Protein AF-A0A7Y2HJR8-F1 (afdb_monomer_lite)

Secondary structure (DSSP, 8-state):
---------HHHHHHHHHHHHHTT--HHHHHHHHHS--THHHHHHHHHHHHHHHHHHHHTT------HHHHHHHHHHTT-

Structure (mmCIF, N/CA/C/O backbone):
data_AF-A0A7Y2HJR8-F1
#
_entry.id   AF-A0A7Y2HJR8-F1
#
loop_
_atom_site.group_PDB
_atom_site.id
_atom_site.type_symbol
_atom_site.label_atom_id
_atom_site.label_alt_id
_atom_site.label_comp_id
_atom_site.label_asym_id
_atom_site.label_entity_id
_atom_site.label_seq_id
_atom_site.pdbx_PDB_ins_code
_atom_site.Cartn_x
_atom_site.Cartn_y
_atom_site.Cartn_z
_atom_site.occupancy
_atom_site.B_iso_or_equiv
_atom_site.auth_seq_id
_atom_site.auth_comp_id
_atom_site.auth_asym_id
_atom_site.auth_atom_id
_atom_site.pdbx_PDB_model_num
ATOM 1 N N . MET A 1 1 ? -8.196 -7.176 -24.726 1.00 51.91 1 MET A N 1
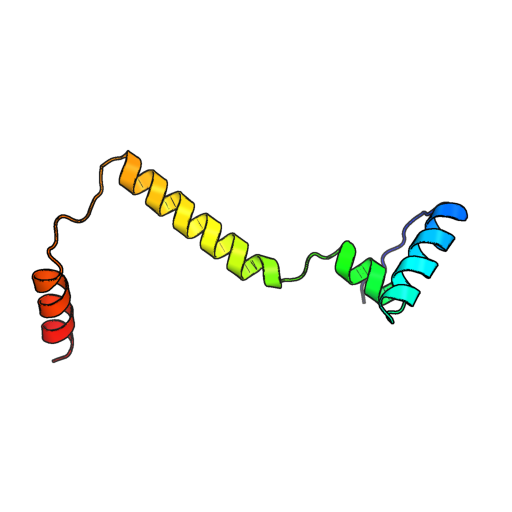ATOM 2 C CA . MET A 1 1 ? -6.826 -7.321 -24.186 1.00 51.91 1 MET A CA 1
ATOM 3 C C . MET A 1 1 ? -6.157 -5.955 -24.212 1.00 51.91 1 MET A C 1
ATOM 5 O O . MET A 1 1 ? -5.981 -5.416 -25.297 1.00 51.91 1 MET A O 1
ATOM 9 N N . SER A 1 2 ? -5.872 -5.365 -23.049 1.00 76.25 2 SER A N 1
ATOM 10 C CA . SER A 1 2 ? -5.229 -4.044 -22.963 1.00 76.25 2 SER A CA 1
ATOM 11 C C . SER A 1 2 ? -3.722 -4.179 -23.203 1.00 76.25 2 SER A C 1
ATOM 13 O O . SER A 1 2 ? -3.088 -5.068 -22.634 1.00 76.25 2 SER A O 1
ATOM 15 N N . ARG A 1 3 ? -3.151 -3.342 -24.074 1.00 78.94 3 ARG A N 1
ATOM 16 C CA . ARG A 1 3 ? -1.714 -3.318 -24.383 1.00 78.94 3 ARG A CA 1
ATOM 17 C C . ARG A 1 3 ? -1.114 -2.041 -23.806 1.00 78.94 3 ARG A C 1
ATOM 19 O O . ARG A 1 3 ? -1.484 -0.954 -24.233 1.00 78.94 3 ARG A O 1
ATOM 26 N N . LEU A 1 4 ? -0.187 -2.191 -22.864 1.00 79.50 4 LEU A N 1
ATOM 27 C CA . LEU A 1 4 ? 0.565 -1.087 -22.273 1.00 79.50 4 LEU A CA 1
ATOM 28 C C . LEU A 1 4 ? 1.905 -0.937 -23.004 1.00 79.50 4 LEU A C 1
ATOM 30 O O . LEU A 1 4 ? 2.666 -1.900 -23.098 1.00 79.50 4 LEU A O 1
ATOM 34 N N . THR A 1 5 ? 2.187 0.258 -23.518 1.00 85.38 5 THR A N 1
ATOM 35 C CA . THR A 1 5 ? 3.484 0.606 -24.116 1.00 85.38 5 THR A CA 1
ATOM 36 C C . THR A 1 5 ? 4.209 1.541 -23.157 1.00 85.38 5 THR A C 1
ATOM 38 O O . THR A 1 5 ? 3.620 2.517 -22.702 1.00 85.38 5 THR A O 1
ATOM 41 N N . ILE A 1 6 ? 5.466 1.237 -22.838 1.00 83.81 6 ILE A N 1
ATOM 42 C CA . ILE A 1 6 ? 6.282 2.014 -21.901 1.00 83.81 6 ILE A CA 1
ATOM 43 C C . ILE A 1 6 ? 7.590 2.345 -22.605 1.00 83.81 6 ILE A C 1
ATOM 45 O O . ILE A 1 6 ? 8.274 1.445 -23.097 1.00 83.81 6 ILE A O 1
ATOM 49 N N . GLU A 1 7 ? 7.943 3.623 -22.643 1.00 89.56 7 GLU A N 1
ATOM 50 C CA . GLU A 1 7 ? 9.247 4.052 -23.130 1.00 89.56 7 GLU A CA 1
ATOM 51 C C . GLU A 1 7 ? 10.280 3.924 -22.011 1.00 89.56 7 GLU A C 1
ATOM 53 O O . GLU A 1 7 ? 10.113 4.456 -20.913 1.00 89.56 7 GLU A O 1
ATOM 58 N N . VAL A 1 8 ? 11.355 3.191 -22.287 1.00 89.44 8 VAL A N 1
ATOM 59 C CA . VAL A 1 8 ? 12.469 2.993 -21.361 1.00 89.44 8 VAL A CA 1
ATOM 60 C C . VAL A 1 8 ? 13.780 3.185 -22.102 1.00 89.44 8 VAL A C 1
ATOM 62 O O . VAL A 1 8 ? 13.935 2.778 -23.253 1.00 89.44 8 VAL A O 1
ATOM 65 N N . THR A 1 9 ? 14.761 3.776 -21.431 1.00 95.31 9 THR A N 1
ATOM 66 C CA . THR A 1 9 ? 16.127 3.826 -21.961 1.00 95.31 9 THR A CA 1
ATOM 67 C C . THR A 1 9 ? 16.741 2.417 -21.995 1.00 95.31 9 THR A C 1
ATOM 69 O O . THR A 1 9 ? 16.362 1.560 -21.186 1.00 95.31 9 THR A O 1
ATOM 72 N N . PRO A 1 10 ? 17.749 2.155 -22.850 1.00 92.31 10 PRO A N 1
ATOM 73 C CA . PRO A 1 10 ? 18.421 0.852 -22.894 1.00 92.31 1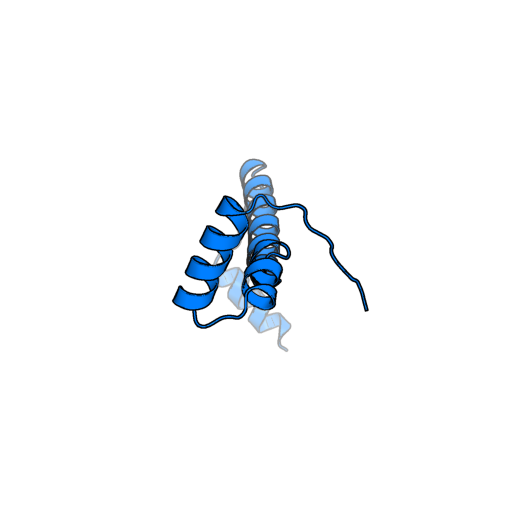0 PRO A CA 1
ATOM 74 C C . PRO A 1 10 ? 18.977 0.409 -21.531 1.00 92.31 10 PRO A C 1
ATOM 76 O O . PRO A 1 10 ? 18.862 -0.757 -21.155 1.00 92.31 10 PRO A O 1
ATOM 79 N N . LYS A 1 11 ? 19.510 1.360 -20.750 1.00 93.75 11 LYS A N 1
ATOM 80 C CA . LYS A 1 11 ? 20.022 1.113 -19.396 1.00 93.75 11 LYS A CA 1
ATOM 81 C C . LYS A 1 11 ? 18.906 0.722 -18.423 1.00 93.75 11 LYS A C 1
ATOM 83 O O . LYS A 1 11 ? 19.064 -0.233 -17.668 1.00 93.75 11 LYS A O 1
ATOM 88 N N . GLN A 1 12 ? 17.761 1.406 -18.464 1.00 91.00 12 GLN A N 1
ATOM 89 C CA . GLN A 1 12 ? 16.598 1.047 -17.642 1.00 91.00 12 GLN A CA 1
ATOM 90 C C . GLN A 1 12 ? 16.053 -0.334 -18.011 1.00 91.00 12 GLN A C 1
ATOM 92 O O . GLN A 1 12 ? 15.781 -1.130 -17.116 1.00 91.00 12 GLN A O 1
ATOM 97 N N . HIS A 1 13 ? 15.962 -0.657 -19.303 1.00 91.50 13 HIS A N 1
ATOM 98 C CA . HIS A 1 13 ? 15.541 -1.986 -19.746 1.00 91.50 13 HIS A CA 1
ATOM 99 C C . HIS A 1 13 ? 16.472 -3.085 -19.214 1.00 91.50 13 HIS A C 1
ATOM 101 O O . HIS A 1 13 ? 15.998 -4.101 -18.707 1.00 91.50 13 HIS A O 1
ATOM 107 N N . GLN A 1 14 ? 17.791 -2.865 -19.254 1.00 92.69 14 GLN A N 1
ATOM 108 C CA . GLN A 1 14 ? 18.765 -3.808 -18.700 1.00 92.69 14 GLN A CA 1
ATOM 109 C C . GLN A 1 14 ? 18.587 -3.994 -17.188 1.00 92.69 14 GLN A C 1
ATOM 111 O O . GLN A 1 14 ? 18.584 -5.125 -16.712 1.00 92.69 14 GLN A O 1
ATOM 116 N N . HIS A 1 15 ? 18.376 -2.909 -16.441 1.00 90.81 15 HIS A N 1
ATOM 117 C CA . HIS A 1 15 ? 18.127 -2.976 -14.999 1.00 90.81 15 HIS A CA 1
ATOM 118 C C . HIS A 1 15 ? 16.838 -3.745 -14.672 1.00 90.81 15 HIS A C 1
ATOM 120 O O . HIS A 1 15 ? 16.854 -4.633 -13.821 1.00 90.81 15 HIS A O 1
ATOM 126 N N . ILE A 1 16 ? 15.736 -3.446 -15.368 1.00 89.94 16 ILE A N 1
ATOM 127 C CA . ILE A 1 16 ? 14.446 -4.130 -15.187 1.00 89.94 16 ILE A CA 1
ATOM 128 C C . ILE A 1 16 ? 14.587 -5.620 -15.504 1.00 89.94 16 ILE A C 1
ATOM 130 O O . ILE A 1 16 ? 14.100 -6.459 -14.751 1.00 89.94 16 ILE A O 1
ATOM 134 N N . LYS A 1 17 ? 15.300 -5.964 -16.582 1.00 91.94 17 LYS A N 1
ATOM 135 C CA . LYS A 1 17 ? 15.555 -7.355 -16.967 1.00 91.94 17 LYS A CA 1
ATOM 136 C C . LYS A 1 17 ? 16.327 -8.119 -15.895 1.00 91.94 17 LYS A C 1
ATOM 138 O O . LYS A 1 17 ? 15.949 -9.242 -15.574 1.00 91.94 17 LYS A O 1
ATOM 143 N N . SER A 1 18 ? 17.367 -7.514 -15.326 1.00 93.25 18 SER A N 1
ATOM 144 C CA . SER A 1 18 ? 18.135 -8.120 -14.234 1.00 93.25 18 SER A CA 1
ATOM 145 C C . SER A 1 18 ? 17.278 -8.339 -12.988 1.00 93.25 18 SER A C 1
ATOM 147 O O . SER A 1 18 ? 17.336 -9.406 -12.383 1.00 93.25 18 SER A O 1
ATOM 149 N N . LEU A 1 19 ? 16.449 -7.357 -12.624 1.00 89.62 19 LEU A N 1
ATOM 150 C CA . LEU A 1 19 ? 15.559 -7.447 -11.464 1.00 89.62 19 LEU A CA 1
ATOM 151 C C . LEU A 1 19 ? 14.467 -8.507 -11.646 1.00 89.62 19 LEU A C 1
ATOM 153 O O . LEU A 1 19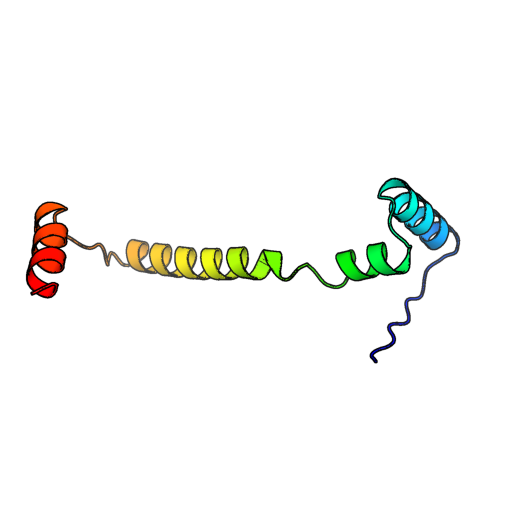 ? 14.195 -9.264 -10.716 1.00 89.62 19 LEU A O 1
ATOM 157 N N . ALA A 1 20 ? 13.877 -8.592 -12.838 1.00 90.00 20 ALA A N 1
ATOM 158 C CA . ALA A 1 20 ? 12.895 -9.618 -13.173 1.00 90.00 20 ALA A CA 1
ATOM 159 C C . ALA A 1 20 ? 13.516 -11.023 -13.092 1.00 90.00 20 ALA A C 1
ATOM 161 O O . ALA A 1 20 ? 12.980 -11.896 -12.412 1.00 90.00 20 ALA A O 1
ATOM 162 N N . ALA A 1 21 ? 14.705 -11.206 -13.681 1.00 91.31 21 ALA A N 1
ATOM 163 C CA . ALA A 1 21 ? 15.442 -12.467 -13.625 1.00 91.31 21 ALA A CA 1
ATOM 164 C C . ALA A 1 21 ? 15.812 -12.871 -12.189 1.00 91.31 21 ALA A C 1
ATOM 166 O O . ALA A 1 21 ? 15.677 -14.037 -11.832 1.00 91.31 21 ALA A O 1
ATOM 167 N N . PHE A 1 22 ? 16.217 -11.914 -11.347 1.00 90.19 22 PHE A N 1
ATOM 168 C CA . PHE A 1 22 ? 16.512 -12.165 -9.933 1.00 90.19 22 PHE A CA 1
ATOM 169 C C . PHE A 1 22 ? 15.287 -12.663 -9.152 1.00 90.19 22 PHE A C 1
ATOM 171 O O . PHE A 1 22 ? 15.420 -13.500 -8.265 1.00 90.19 22 PHE A O 1
ATOM 178 N N . ARG A 1 23 ? 14.086 -12.186 -9.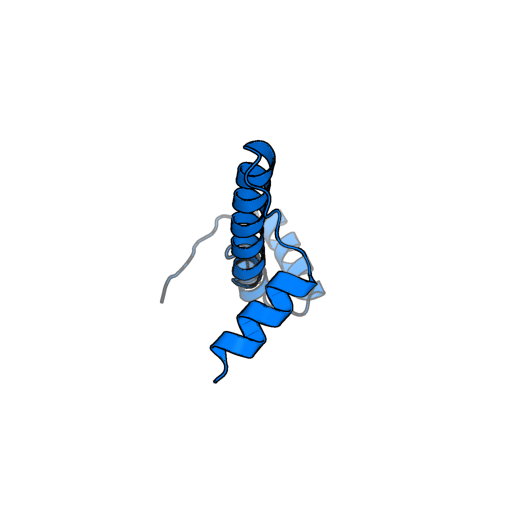498 1.00 84.81 23 ARG A N 1
ATOM 179 C CA . ARG A 1 23 ? 12.824 -12.661 -8.910 1.00 84.81 23 ARG A CA 1
ATOM 180 C C . ARG A 1 23 ? 12.283 -13.938 -9.562 1.00 84.81 23 ARG A C 1
ATOM 182 O O . ARG A 1 23 ? 11.217 -14.395 -9.166 1.00 84.81 23 ARG A O 1
ATOM 189 N N . GLY A 1 24 ? 12.973 -14.496 -10.562 1.00 89.88 24 GLY A N 1
ATOM 190 C CA . GLY A 1 24 ? 12.492 -15.646 -11.334 1.00 89.88 24 GLY A CA 1
ATOM 191 C C . GLY A 1 24 ? 11.248 -15.348 -12.180 1.00 89.88 24 GLY A C 1
ATOM 192 O O . GLY A 1 24 ? 10.560 -16.274 -12.595 1.00 89.88 24 GLY A O 1
ATOM 193 N N . GLN A 1 25 ? 10.948 -14.069 -12.424 1.00 88.69 25 GLN A N 1
ATOM 194 C CA . GLN A 1 25 ? 9.768 -13.607 -13.155 1.00 88.69 25 GLN A CA 1
ATOM 195 C C . GLN A 1 25 ? 10.160 -13.103 -14.544 1.00 88.69 25 GLN A C 1
ATOM 197 O O . GLN A 1 25 ? 11.274 -12.624 -14.779 1.00 88.69 25 GLN A O 1
ATOM 202 N N . THR A 1 26 ? 9.229 -13.156 -15.492 1.00 89.06 26 THR A N 1
ATOM 203 C CA . THR A 1 26 ? 9.424 -12.497 -16.786 1.00 89.06 26 THR A CA 1
ATOM 204 C C . THR A 1 26 ? 9.375 -10.975 -16.625 1.00 89.06 26 THR A C 1
ATOM 206 O O . THR A 1 26 ? 8.744 -10.446 -15.711 1.00 89.06 26 THR A O 1
ATOM 209 N N . ILE A 1 27 ? 9.993 -10.231 -17.553 1.00 86.38 27 ILE A N 1
ATOM 210 C CA . ILE A 1 27 ? 9.911 -8.755 -17.573 1.00 86.38 27 ILE A CA 1
ATOM 211 C C . ILE A 1 27 ? 8.448 -8.293 -17.558 1.00 86.38 27 ILE A C 1
ATOM 213 O O . ILE A 1 27 ? 8.115 -7.322 -16.887 1.00 86.38 27 ILE A O 1
ATOM 217 N N . LYS A 1 28 ? 7.569 -9.010 -18.268 1.00 85.88 28 LYS A N 1
ATOM 218 C CA . LYS A 1 28 ? 6.137 -8.715 -18.325 1.00 85.88 28 LYS A CA 1
ATOM 219 C C . LYS A 1 28 ? 5.495 -8.793 -16.938 1.00 85.88 28 LYS A C 1
ATOM 221 O O . LYS A 1 28 ? 4.843 -7.841 -16.532 1.00 85.88 28 LYS A O 1
ATOM 226 N N . GLU A 1 29 ? 5.685 -9.893 -16.217 1.00 83.06 29 GLU A N 1
ATOM 227 C CA . GLU A 1 29 ? 5.110 -10.100 -14.876 1.00 83.06 29 GLU A CA 1
ATOM 228 C C . GLU A 1 29 ? 5.697 -9.129 -13.850 1.00 83.06 29 GLU A C 1
ATOM 230 O O . GLU A 1 29 ? 4.970 -8.545 -13.045 1.00 83.06 29 GLU A O 1
ATOM 235 N N . TYR A 1 30 ? 7.006 -8.892 -13.924 1.00 86.44 30 TYR A N 1
ATOM 236 C CA . TYR A 1 30 ? 7.693 -7.955 -13.043 1.00 86.44 30 TYR A CA 1
ATOM 237 C C . TYR A 1 30 ? 7.192 -6.515 -13.223 1.00 86.44 30 TYR A C 1
ATOM 239 O O . TYR A 1 30 ? 6.977 -5.793 -12.254 1.00 86.44 30 TYR A O 1
ATOM 247 N N . VAL A 1 31 ? 6.986 -6.086 -14.470 1.00 86.12 31 VAL A N 1
ATOM 248 C CA . VAL A 1 31 ? 6.475 -4.745 -14.774 1.00 86.12 31 VAL A CA 1
ATOM 249 C C . VAL A 1 31 ? 4.992 -4.629 -14.417 1.00 86.12 31 VAL A C 1
ATOM 251 O O . VAL A 1 31 ? 4.592 -3.623 -13.837 1.00 86.12 31 VAL A O 1
ATOM 254 N N . LEU A 1 32 ? 4.180 -5.652 -14.704 1.00 83.62 32 LEU A N 1
ATOM 255 C CA . LEU A 1 32 ? 2.752 -5.644 -14.376 1.00 83.62 32 LEU A CA 1
ATOM 256 C C . LEU A 1 32 ? 2.504 -5.583 -12.865 1.00 83.62 32 LEU A C 1
ATOM 258 O O . LEU A 1 32 ? 1.751 -4.716 -12.442 1.00 83.62 32 LEU A O 1
ATOM 262 N N . SER A 1 33 ? 3.190 -6.404 -12.065 1.00 77.88 33 SER A N 1
ATOM 263 C CA . SER A 1 33 ? 3.070 -6.391 -10.592 1.00 77.88 33 SER A CA 1
ATOM 264 C C . SER A 1 33 ? 3.554 -5.091 -9.943 1.00 77.88 33 SER A C 1
ATOM 266 O O . SER A 1 33 ? 3.244 -4.804 -8.790 1.00 77.88 33 SER A O 1
ATOM 268 N N . ARG A 1 34 ? 4.349 -4.288 -10.662 1.00 78.00 34 ARG A N 1
ATOM 269 C CA . ARG A 1 34 ? 4.829 -2.994 -10.166 1.00 78.00 34 ARG A CA 1
ATOM 270 C C . ARG A 1 34 ? 3.946 -1.821 -10.581 1.00 78.00 34 ARG A C 1
ATOM 272 O O . ARG A 1 34 ? 3.885 -0.842 -9.843 1.00 78.00 34 ARG A O 1
ATOM 279 N N . ILE A 1 35 ? 3.326 -1.888 -11.759 1.00 79.69 35 ILE A N 1
ATOM 280 C CA . ILE A 1 35 ? 2.458 -0.827 -12.300 1.00 79.69 35 ILE A CA 1
ATOM 281 C C . ILE A 1 35 ? 1.033 -0.965 -11.773 1.00 79.69 35 ILE A C 1
ATOM 283 O O . ILE A 1 35 ? 0.390 0.039 -11.476 1.00 79.69 35 ILE A O 1
ATOM 287 N N . PHE A 1 36 ? 0.557 -2.198 -11.649 1.00 72.50 36 PHE A N 1
ATOM 288 C CA . PHE A 1 36 ? -0.703 -2.513 -11.006 1.00 72.50 36 PHE A CA 1
ATOM 289 C C . PHE A 1 36 ? -0.356 -2.994 -9.595 1.00 72.50 36 PHE A C 1
ATOM 291 O O . PHE A 1 36 ? 0.129 -4.117 -9.467 1.00 72.50 36 PHE A O 1
ATOM 298 N N . PRO A 1 37 ? -0.484 -2.142 -8.557 1.00 61.72 37 PRO A N 1
ATOM 299 C CA . PRO A 1 37 ? -0.348 -2.617 -7.186 1.00 61.72 37 PRO A CA 1
ATOM 300 C C . PRO A 1 37 ? -1.357 -3.747 -6.983 1.00 61.72 37 PRO A C 1
ATOM 302 O O . PRO A 1 37 ? -2.495 -3.626 -7.443 1.00 61.72 37 PRO A O 1
ATOM 305 N N . ASP A 1 38 ? -0.917 -4.841 -6.362 1.00 59.53 38 ASP A N 1
ATOM 306 C CA . ASP A 1 38 ? -1.782 -5.981 -6.077 1.00 59.53 38 ASP A CA 1
ATOM 307 C C . ASP A 1 38 ? -3.056 -5.512 -5.364 1.00 59.53 38 ASP A C 1
ATOM 309 O O . ASP A 1 38 ? -3.026 -4.635 -4.494 1.00 59.53 38 ASP A O 1
ATOM 313 N N . ASP A 1 39 ? -4.178 -6.148 -5.700 1.00 57.91 39 ASP A N 1
ATOM 314 C CA . ASP A 1 39 ? -5.437 -6.013 -4.958 1.00 57.91 39 ASP A CA 1
ATOM 315 C C . ASP A 1 39 ? -5.281 -6.434 -3.479 1.00 57.91 39 ASP A C 1
ATOM 317 O O . ASP A 1 39 ? -6.171 -6.195 -2.669 1.00 57.91 39 ASP A O 1
ATOM 321 N N . GLU A 1 40 ? -4.135 -7.005 -3.084 1.00 57.22 40 GLU A N 1
ATOM 322 C CA . GLU A 1 40 ? -3.764 -7.241 -1.683 1.00 57.22 40 GLU A CA 1
ATOM 323 C C . GLU A 1 40 ? -3.779 -5.953 -0.840 1.00 57.22 40 GLU A C 1
ATOM 325 O O . GLU A 1 40 ? -4.126 -5.988 0.343 1.00 57.22 40 GLU A O 1
ATOM 330 N N . ASP A 1 41 ? -3.516 -4.790 -1.444 1.00 64.44 41 ASP A N 1
ATOM 331 C CA . ASP A 1 41 ? -3.637 -3.503 -0.752 1.00 64.44 41 ASP A CA 1
ATOM 332 C C . ASP A 1 41 ? -5.097 -3.085 -0.523 1.00 64.44 41 ASP A C 1
ATOM 334 O O . ASP A 1 41 ? -5.343 -2.123 0.206 1.00 64.44 41 ASP A O 1
ATOM 338 N N . HIS A 1 42 ? -6.081 -3.757 -1.128 1.00 69.31 42 HIS A N 1
ATOM 339 C CA . HIS A 1 42 ? -7.495 -3.432 -0.943 1.00 69.31 42 HIS A CA 1
ATOM 340 C C . HIS A 1 42 ? -7.923 -3.654 0.507 1.00 69.31 42 HIS A C 1
ATOM 342 O O . HIS A 1 42 ? -8.446 -2.736 1.135 1.00 69.31 42 HIS A O 1
ATOM 348 N N . ALA A 1 43 ? -7.623 -4.829 1.071 1.00 75.75 43 ALA A N 1
ATOM 349 C CA . ALA A 1 43 ? -7.937 -5.142 2.466 1.00 75.75 43 ALA A CA 1
ATOM 350 C C . ALA A 1 43 ? -7.249 -4.161 3.429 1.00 75.75 43 ALA A C 1
ATOM 352 O O . ALA A 1 43 ? -7.846 -3.699 4.401 1.00 75.75 43 ALA A O 1
ATOM 353 N N . TYR A 1 44 ? -6.006 -3.777 3.125 1.00 77.38 44 TYR A N 1
ATOM 354 C CA . TYR A 1 44 ? -5.271 -2.799 3.921 1.00 77.38 44 TYR A CA 1
ATOM 355 C C . TYR A 1 44 ? -5.842 -1.377 3.796 1.00 77.38 44 TYR A C 1
ATOM 357 O O . TYR A 1 44 ? -5.937 -0.655 4.791 1.00 77.38 44 TYR A O 1
ATOM 365 N N . LYS A 1 45 ? -6.270 -0.965 2.597 1.00 81.62 45 LYS A N 1
ATOM 366 C CA . LYS A 1 45 ? -6.940 0.325 2.360 1.00 81.62 45 LYS A CA 1
ATOM 367 C C . LYS A 1 45 ? -8.295 0.396 3.055 1.00 81.62 45 LYS A C 1
ATOM 369 O O . LYS A 1 45 ? -8.588 1.413 3.678 1.00 81.62 45 LYS A O 1
ATOM 374 N N . GLU A 1 46 ? -9.086 -0.667 2.981 1.00 83.25 46 GLU A N 1
ATOM 375 C CA . GLU A 1 46 ? -10.392 -0.769 3.634 1.00 83.25 46 GLU A CA 1
ATOM 376 C C . GLU A 1 46 ? -10.247 -0.737 5.158 1.00 83.25 46 GLU A C 1
ATOM 378 O O . GLU A 1 46 ? -10.896 0.065 5.832 1.00 83.25 46 GLU A O 1
ATOM 383 N N . PHE A 1 47 ? -9.295 -1.500 5.699 1.00 85.00 47 PHE A N 1
ATOM 384 C CA . PHE A 1 47 ? -8.945 -1.444 7.115 1.00 85.00 47 PHE A CA 1
ATOM 385 C C . PHE A 1 47 ? -8.508 -0.039 7.545 1.00 85.00 47 PHE A C 1
ATOM 387 O O . PHE A 1 47 ? -8.961 0.474 8.571 1.00 85.00 47 PHE A O 1
ATOM 394 N N . LYS A 1 48 ? -7.659 0.621 6.750 1.00 87.88 48 LYS A N 1
ATOM 395 C CA . LYS A 1 48 ? -7.202 1.984 7.035 1.00 87.88 48 LYS A CA 1
ATOM 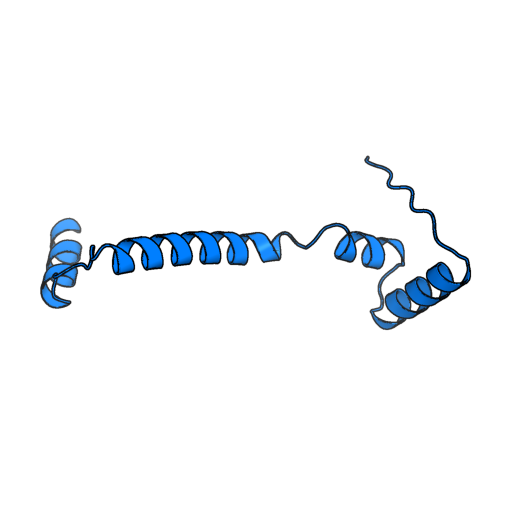396 C C . LYS A 1 48 ? -8.360 2.982 7.033 1.00 87.88 48 LYS A C 1
ATOM 398 O O . LYS A 1 48 ? -8.398 3.845 7.906 1.00 87.88 48 LYS A O 1
ATOM 403 N N . ALA A 1 49 ? -9.303 2.858 6.100 1.00 89.75 49 ALA A N 1
ATOM 404 C CA . ALA A 1 49 ? -10.502 3.693 6.060 1.00 89.75 49 ALA A CA 1
ATOM 405 C C . ALA A 1 49 ? -11.385 3.478 7.301 1.00 89.75 49 ALA A C 1
ATOM 407 O O . ALA A 1 49 ? -11.782 4.446 7.948 1.00 89.75 49 ALA A O 1
ATOM 408 N N . PHE A 1 50 ? -11.614 2.220 7.690 1.00 91.00 50 PHE A N 1
ATOM 409 C CA . PHE A 1 50 ? -12.371 1.873 8.893 1.00 91.00 50 PHE A CA 1
ATOM 410 C C . PHE A 1 50 ? -11.728 2.428 10.174 1.00 91.00 50 PHE A C 1
ATOM 412 O O . PHE A 1 50 ? -12.406 3.039 11.000 1.00 91.00 50 PHE A O 1
ATOM 419 N N . MET A 1 51 ? -10.409 2.279 10.329 1.00 89.50 51 MET A N 1
ATOM 420 C CA . MET A 1 51 ? -9.674 2.832 11.472 1.00 89.50 51 MET A CA 1
ATOM 421 C C . MET A 1 51 ? -9.724 4.359 11.516 1.00 89.50 51 MET A C 1
ATOM 423 O O . MET A 1 51 ? -9.861 4.930 12.594 1.00 89.50 51 MET A O 1
ATOM 427 N N . HIS A 1 52 ? -9.638 5.028 10.366 1.00 90.00 52 HIS A N 1
ATOM 428 C CA . HIS A 1 52 ? -9.687 6.487 10.313 1.00 90.00 52 HIS A CA 1
ATOM 429 C C . HIS A 1 52 ? -11.042 7.032 10.783 1.00 90.00 52 HIS A C 1
ATOM 431 O O . HIS A 1 52 ? -11.075 7.979 11.565 1.00 90.00 52 HIS A O 1
ATOM 437 N N . ASN A 1 53 ? -12.144 6.383 10.389 1.00 88.12 53 ASN A N 1
ATOM 438 C CA . ASN A 1 53 ? -13.481 6.728 10.878 1.00 88.12 53 ASN A CA 1
ATOM 439 C C . ASN A 1 53 ? -13.589 6.560 12.398 1.00 88.12 53 ASN A C 1
ATOM 441 O O . ASN A 1 53 ? -14.029 7.479 13.079 1.00 88.12 53 ASN A O 1
ATOM 445 N N . ARG A 1 54 ? -13.099 5.441 12.948 1.00 85.44 54 ARG A N 1
ATOM 446 C CA . ARG A 1 54 ? -13.127 5.199 14.401 1.00 85.44 54 ARG A CA 1
ATOM 447 C C . ARG A 1 54 ? -12.296 6.197 15.201 1.00 85.44 54 ARG A C 1
ATOM 449 O O . ARG A 1 54 ? -12.687 6.569 16.301 1.00 85.44 54 ARG A O 1
ATOM 456 N N . ILE A 1 55 ? -11.146 6.619 14.673 1.00 86.62 55 ILE A N 1
ATOM 457 C CA . ILE A 1 55 ? -10.331 7.664 15.307 1.00 86.62 55 ILE A CA 1
ATOM 458 C C . ILE A 1 55 ? -11.101 8.987 15.310 1.00 86.62 55 ILE A C 1
ATOM 460 O O . ILE A 1 55 ? -11.169 9.635 16.346 1.00 86.62 55 ILE A O 1
ATOM 464 N N . ALA A 1 56 ? -11.743 9.347 14.196 1.00 86.00 56 ALA A N 1
ATOM 465 C CA . ALA A 1 56 ? -12.547 10.564 14.112 1.00 86.00 56 ALA A CA 1
ATOM 466 C C . ALA A 1 56 ? -13.772 10.546 15.052 1.00 86.00 56 ALA A C 1
ATOM 468 O O . ALA A 1 56 ? -14.122 11.581 15.613 1.00 86.00 56 ALA A O 1
ATOM 469 N N . GLU A 1 57 ? -14.423 9.396 15.244 1.00 83.50 57 GLU A N 1
ATOM 470 C CA . GLU A 1 57 ? -15.508 9.205 16.226 1.00 83.50 57 GLU A CA 1
ATOM 471 C C . GLU A 1 57 ? -14.991 9.336 17.668 1.00 83.50 57 GLU A C 1
ATOM 473 O O . GLU A 1 57 ? -15.571 10.059 18.480 1.00 83.50 57 GLU A O 1
ATOM 478 N N . ALA A 1 58 ? -13.845 8.721 17.974 1.00 80.00 58 ALA A N 1
ATOM 479 C CA . ALA A 1 58 ? -13.209 8.834 19.285 1.00 80.00 58 ALA A CA 1
ATOM 480 C C . ALA A 1 58 ? -12.763 10.274 19.600 1.00 80.00 58 ALA A C 1
ATOM 482 O O . ALA A 1 58 ? -12.959 10.741 20.720 1.00 80.00 58 ALA A O 1
ATOM 483 N N . GLU A 1 59 ? -12.216 11.003 18.622 1.00 83.44 59 GLU A N 1
ATOM 484 C CA . GLU A 1 59 ? -11.850 12.423 18.757 1.00 83.44 59 GLU A CA 1
ATOM 485 C C . GLU A 1 59 ? -13.069 13.323 19.004 1.00 83.44 59 GLU A C 1
ATOM 487 O O . GLU A 1 59 ? -12.963 14.325 19.712 1.00 83.44 59 GLU A O 1
ATOM 492 N N . LYS A 1 60 ? -14.240 12.956 18.470 1.00 82.94 60 LYS A N 1
ATOM 493 C CA . LYS A 1 60 ? -15.520 13.628 18.751 1.00 82.94 60 LYS A CA 1
ATOM 494 C C . LYS A 1 60 ? -16.126 13.243 20.103 1.00 82.94 60 LYS A C 1
ATOM 496 O O . LYS A 1 60 ? -17.111 13.853 20.510 1.00 82.94 60 LYS A O 1
ATOM 501 N N . GLY A 1 61 ? -15.541 12.272 20.804 1.00 78.25 61 GLY A N 1
ATOM 502 C CA . GLY A 1 61 ? -16.029 11.780 22.090 1.00 78.25 61 GLY A CA 1
ATOM 503 C C . GLY A 1 61 ? -17.154 10.749 21.983 1.00 78.25 61 GLY A C 1
ATOM 504 O O . GLY A 1 61 ? -17.792 10.458 22.991 1.00 78.25 61 GLY A O 1
ATOM 505 N N . GLU A 1 62 ? -17.395 10.170 20.803 1.00 71.50 62 GLU A N 1
ATOM 506 C CA . GLU A 1 62 ? -18.387 9.106 20.588 1.00 71.50 62 GLU A CA 1
ATOM 507 C C . GLU A 1 62 ? -17.824 7.746 21.040 1.00 71.50 62 GLU A C 1
ATOM 509 O O . GLU A 1 62 ? -17.619 6.819 20.257 1.00 71.50 62 GLU A O 1
ATOM 514 N N . LEU A 1 63 ? -17.510 7.629 22.331 1.00 71.38 63 LEU A N 1
ATOM 515 C CA . LEU A 1 63 ? -17.065 6.377 22.939 1.00 71.38 63 LEU A CA 1
ATOM 516 C C . LEU A 1 63 ? -18.273 5.590 23.446 1.00 71.38 63 LEU A C 1
ATOM 518 O O . LEU A 1 63 ? -19.188 6.140 24.054 1.00 71.38 63 LEU A O 1
ATOM 522 N N . SER A 1 64 ? -18.271 4.276 23.223 1.00 72.44 64 SER A N 1
ATOM 523 C CA . SER A 1 64 ? -19.286 3.424 23.834 1.00 72.44 64 SER A CA 1
ATOM 524 C C . SER A 1 64 ? -19.008 3.282 25.328 1.00 72.44 64 SER A C 1
ATOM 526 O O . SER A 1 64 ? -17.962 2.771 25.717 1.00 72.44 64 SER A O 1
ATOM 528 N N . GLU A 1 65 ? -19.965 3.696 26.153 1.00 77.94 65 GLU A N 1
ATOM 529 C CA . GLU A 1 65 ? -19.919 3.541 27.614 1.00 77.94 65 GLU A CA 1
ATOM 530 C C . GLU A 1 65 ? -20.340 2.139 28.087 1.00 77.94 65 GLU A C 1
ATOM 532 O O . GLU A 1 65 ? -20.392 1.874 29.286 1.00 77.94 65 GLU A O 1
ATOM 537 N N . ARG A 1 66 ? -20.670 1.230 27.159 1.00 80.12 66 ARG A N 1
ATOM 538 C CA . ARG A 1 66 ? -21.157 -0.111 27.498 1.00 80.12 66 ARG A CA 1
ATOM 539 C C . ARG A 1 66 ? -20.049 -0.942 28.143 1.00 80.12 66 ARG A C 1
ATOM 541 O O . ARG A 1 66 ? -18.946 -1.034 27.599 1.00 80.12 66 ARG A O 1
ATOM 548 N N . SER A 1 67 ? -20.363 -1.594 29.264 1.00 78.56 67 SER A N 1
ATOM 549 C CA . SER A 1 67 ? -19.474 -2.590 29.864 1.00 78.56 67 SER A CA 1
ATOM 550 C C . SER A 1 67 ? -19.398 -3.830 28.971 1.00 78.56 67 SER A C 1
ATOM 552 O O . SER A 1 67 ? -20.319 -4.141 28.211 1.00 78.56 67 SER A O 1
ATOM 554 N N . LEU A 1 68 ? -18.313 -4.593 29.104 1.00 77.38 68 LEU A N 1
ATOM 555 C CA . LEU A 1 68 ? -18.174 -5.913 28.486 1.00 77.38 68 LEU A CA 1
ATOM 556 C C . LEU A 1 68 ? -19.370 -6.826 28.835 1.00 77.38 68 LEU A C 1
ATOM 558 O O . LEU A 1 68 ? -19.829 -7.614 28.007 1.00 77.38 68 LEU A O 1
ATOM 562 N N . GLU A 1 69 ? -19.893 -6.699 30.055 1.00 80.56 69 GLU A N 1
ATOM 563 C CA . GLU A 1 69 ? -21.035 -7.471 30.562 1.00 80.56 69 GLU A CA 1
ATOM 564 C C . GLU A 1 69 ? -22.342 -7.089 29.852 1.00 80.56 69 GLU A C 1
ATOM 566 O O . GLU A 1 69 ? -23.141 -7.963 29.518 1.00 80.56 69 GLU A O 1
ATOM 571 N N . ASP A 1 70 ? -22.534 -5.803 29.549 1.00 79.81 70 ASP A N 1
ATOM 572 C CA . ASP A 1 70 ? -23.707 -5.322 28.813 1.00 79.81 70 ASP A CA 1
ATOM 573 C C . ASP A 1 70 ? -23.676 -5.812 27.364 1.00 79.81 70 ASP A C 1
ATOM 575 O O . ASP A 1 70 ? -24.683 -6.288 26.848 1.00 79.81 70 ASP A O 1
ATOM 579 N N . ILE A 1 71 ? -22.500 -5.766 26.726 1.00 83.62 71 ILE A N 1
ATOM 580 C CA . ILE A 1 71 ? -22.304 -6.222 25.342 1.00 83.62 71 ILE A CA 1
ATOM 581 C C . ILE A 1 71 ? -22.550 -7.730 25.227 1.00 83.62 71 ILE A C 1
ATOM 583 O O . ILE A 1 71 ? -23.203 -8.191 24.293 1.00 83.62 71 ILE A O 1
ATOM 587 N N . THR A 1 72 ? -22.028 -8.511 26.174 1.00 81.75 72 THR A N 1
ATOM 588 C CA . THR A 1 72 ? -22.212 -9.970 26.179 1.00 81.75 72 THR A CA 1
ATOM 589 C C . THR A 1 72 ? -23.662 -10.356 26.435 1.00 81.75 72 THR A C 1
ATOM 591 O O . THR A 1 72 ? -24.164 -11.270 25.781 1.00 81.75 72 THR A O 1
ATOM 594 N N . LYS A 1 73 ? -24.355 -9.641 27.327 1.00 82.12 73 LYS A N 1
ATOM 595 C CA . LYS A 1 73 ? -25.780 -9.851 27.585 1.00 82.12 73 LYS A CA 1
ATOM 596 C C . LYS A 1 73 ? -26.639 -9.541 26.358 1.00 82.12 73 LYS A C 1
ATOM 598 O O . LYS A 1 73 ? -27.470 -10.378 26.036 1.00 82.12 73 LYS A O 1
ATOM 603 N N . ASP A 1 74 ? -26.395 -8.423 25.668 1.00 81.38 74 ASP A N 1
ATOM 604 C CA . ASP A 1 74 ? -27.120 -8.015 24.448 1.00 81.38 74 ASP A CA 1
ATOM 605 C C . ASP A 1 74 ? -27.049 -9.112 23.372 1.00 81.38 74 ASP A C 1
ATOM 607 O O . ASP A 1 74 ? -28.073 -9.607 22.908 1.00 81.38 74 ASP A O 1
ATOM 611 N N . VAL A 1 75 ? -25.833 -9.573 23.046 1.00 83.44 75 VAL A N 1
ATOM 612 C CA . VAL A 1 75 ? -25.595 -10.576 21.990 1.00 83.44 75 VAL A CA 1
ATOM 613 C C . VAL A 1 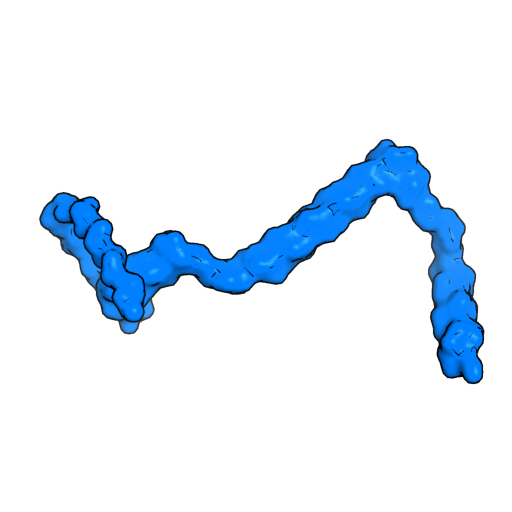75 ? -26.206 -11.937 22.339 1.00 83.44 75 VAL A C 1
ATOM 615 O O . VAL A 1 75 ? -26.724 -12.626 21.460 1.00 83.44 75 VAL A O 1
ATOM 618 N N . LEU A 1 76 ? -26.158 -12.336 23.615 1.00 77.44 76 LEU A N 1
ATOM 619 C CA . LEU A 1 76 ? -26.747 -13.592 24.093 1.00 77.44 76 LEU A CA 1
ATOM 620 C C . LEU A 1 76 ? -28.278 -13.529 24.206 1.00 77.44 76 LEU A C 1
ATOM 622 O O . LEU A 1 76 ? -28.928 -14.564 24.090 1.00 77.44 76 LEU A O 1
ATOM 626 N N . SER A 1 77 ? -28.863 -12.348 24.427 1.00 73.31 77 SER A N 1
ATOM 627 C CA . SER A 1 77 ? -30.320 -12.172 24.412 1.00 73.31 77 SER A CA 1
ATOM 628 C C . SER A 1 77 ? -30.905 -12.039 23.007 1.00 73.31 77 SER A C 1
ATOM 630 O O . SER A 1 77 ? -32.026 -12.489 22.801 1.00 73.31 77 SER A O 1
ATOM 632 N N . ASP A 1 78 ? -30.152 -11.490 22.048 1.00 61.84 78 ASP A N 1
ATOM 633 C CA . ASP A 1 78 ? -30.551 -11.370 20.631 1.00 61.84 78 ASP A CA 1
ATOM 634 C C . ASP A 1 78 ? -30.440 -12.696 19.850 1.00 61.84 78 ASP A C 1
ATOM 636 O O . ASP A 1 78 ? -30.894 -12.796 18.711 1.00 61.84 78 ASP A O 1
ATOM 640 N N . SER A 1 79 ? -29.814 -13.724 20.433 1.00 57.62 79 SER A N 1
ATOM 641 C CA . SER A 1 79 ? -29.640 -15.052 19.823 1.00 57.62 79 SER A CA 1
ATOM 642 C C . SER A 1 79 ? -30.711 -16.081 20.236 1.00 57.62 79 SER A C 1
ATOM 644 O O . SER A 1 79 ? -30.532 -17.281 20.003 1.00 57.62 79 SER A O 1
ATOM 646 N N . HIS A 1 80 ? -31.839 -15.615 20.785 1.00 47.16 80 HIS A N 1
ATOM 647 C CA . HIS A 1 80 ? -33.050 -16.394 21.080 1.00 47.16 80 HIS A CA 1
ATOM 648 C C . HIS A 1 80 ? -34.262 -15.889 20.295 1.00 47.16 80 HIS A C 1
ATOM 650 O O . HIS A 1 80 ? -35.066 -16.758 19.881 1.00 47.16 80 HIS A O 1
#

Radius of gyration: 24.37 Å; chains: 1; bounding box: 53×30×55 Å

Sequence (80 aa):
MSRLTIEVTPKQHQHIKSLAAFRGQTIKEYVLSRIFPDDEDHAYKEFKAFMHNRIAEAEKGELSERSLEDITKDVLSDSH

Foldseek 3Di:
DDDDDDDDDPVRVVVLCVVCVVVVHHSVVSVCCVVDPDCVCVVVVVVVVVVVVVVVCVVVVVDDPDDPVNVVVVVVVVVD

pLDDT: mean 81.07, std 10.29, range [47.16, 95.31]